Protein AF-A0A7C3Z0Q6-F1 (afdb_monomer)

Foldseek 3Di:
DVVVLVVLQVVLVVLVVVLVVCVVVVHDCQLSVLVSLLSVLVSQLVNLVVVLVVCPPVSCDPVDCSVVSNVVSVCSCPPPAHSVRSVVSNVVVVVVVVVVD

Structure (mmCIF, N/CA/C/O backbone):
data_AF-A0A7C3Z0Q6-F1
#
_entry.id   AF-A0A7C3Z0Q6-F1
#
loop_
_atom_site.group_PDB
_atom_site.id
_atom_site.type_symbol
_atom_site.label_atom_id
_atom_site.label_alt_id
_atom_site.label_comp_id
_atom_site.label_asym_id
_atom_site.label_entity_id
_atom_site.label_seq_id
_atom_site.pdbx_PDB_ins_code
_atom_site.Cartn_x
_atom_site.Cartn_y
_atom_site.Cartn_z
_atom_site.occupancy
_atom_site.B_iso_or_equiv
_atom_site.auth_seq_id
_atom_site.auth_comp_id
_atom_site.auth_asym_id
_atom_site.auth_atom_id
_atom_site.pdbx_PDB_model_num
ATOM 1 N N . LEU A 1 1 ? 11.666 -9.328 -8.211 1.00 87.94 1 LEU A N 1
ATOM 2 C CA . LEU A 1 1 ? 10.857 -8.083 -8.138 1.00 87.94 1 LEU A CA 1
ATOM 3 C C . LEU A 1 1 ? 9.365 -8.354 -8.356 1.00 87.94 1 LEU A C 1
ATOM 5 O O . LEU A 1 1 ? 8.583 -8.012 -7.478 1.00 87.94 1 LEU A O 1
ATOM 9 N N . LEU A 1 2 ? 8.980 -9.029 -9.449 1.00 96.50 2 LEU A N 1
ATOM 10 C CA . LEU A 1 2 ? 7.573 -9.322 -9.779 1.00 96.50 2 LEU A CA 1
ATOM 11 C C . LEU A 1 2 ? 6.818 -10.129 -8.712 1.00 96.50 2 LEU A C 1
ATOM 13 O O . LEU A 1 2 ? 5.747 -9.704 -8.298 1.00 96.50 2 LEU A O 1
ATOM 17 N N . ALA A 1 3 ? 7.385 -11.238 -8.219 1.00 98.12 3 ALA A N 1
ATOM 18 C CA . ALA A 1 3 ? 6.732 -12.060 -7.193 1.00 98.12 3 ALA A CA 1
ATOM 19 C C . ALA A 1 3 ? 6.389 -11.245 -5.933 1.00 98.12 3 ALA A C 1
ATOM 21 O O . ALA A 1 3 ? 5.247 -11.237 -5.493 1.00 98.12 3 ALA A O 1
ATOM 22 N N . ALA A 1 4 ? 7.349 -10.473 -5.413 1.00 96.19 4 ALA A N 1
ATOM 23 C CA . ALA A 1 4 ? 7.120 -9.610 -4.257 1.00 96.19 4 ALA A CA 1
ATOM 24 C C . ALA A 1 4 ? 6.044 -8.545 -4.531 1.00 96.19 4 ALA A C 1
ATOM 26 O O . ALA A 1 4 ? 5.165 -8.348 -3.701 1.00 96.19 4 ALA A O 1
ATOM 27 N N . ALA A 1 5 ? 6.084 -7.884 -5.695 1.00 97.94 5 ALA A N 1
ATOM 28 C CA . ALA A 1 5 ? 5.087 -6.876 -6.059 1.00 97.94 5 ALA A CA 1
ATOM 29 C C . ALA A 1 5 ? 3.670 -7.467 -6.162 1.00 97.94 5 ALA A C 1
ATOM 31 O O . ALA A 1 5 ? 2.712 -6.861 -5.679 1.00 97.94 5 ALA A O 1
ATOM 32 N N . ALA A 1 6 ? 3.538 -8.663 -6.742 1.00 98.50 6 ALA A N 1
ATOM 33 C CA . ALA A 1 6 ? 2.269 -9.376 -6.825 1.00 98.50 6 ALA A CA 1
ATOM 34 C C . ALA A 1 6 ? 1.744 -9.758 -5.432 1.00 98.50 6 ALA A C 1
ATOM 36 O O . ALA A 1 6 ? 0.587 -9.475 -5.124 1.00 98.50 6 ALA A O 1
ATOM 37 N N . THR A 1 7 ? 2.598 -10.323 -4.573 1.00 98.69 7 THR A N 1
ATOM 38 C CA . THR A 1 7 ? 2.233 -10.708 -3.202 1.00 98.69 7 THR A CA 1
ATOM 39 C C . THR A 1 7 ? 1.792 -9.506 -2.371 1.00 98.69 7 THR A C 1
ATOM 41 O O . THR A 1 7 ? 0.736 -9.546 -1.744 1.00 98.69 7 THR A O 1
ATOM 44 N N . GLU A 1 8 ? 2.551 -8.409 -2.395 1.00 98.38 8 GLU A N 1
ATOM 45 C CA . GLU A 1 8 ? 2.209 -7.196 -1.645 1.00 98.38 8 GLU A CA 1
ATOM 46 C C . GLU A 1 8 ? 0.903 -6.565 -2.143 1.00 98.38 8 GLU A C 1
ATOM 48 O O . GLU A 1 8 ? 0.056 -6.173 -1.341 1.00 98.38 8 GLU A O 1
ATOM 53 N N . THR A 1 9 ? 0.700 -6.518 -3.464 1.00 98.56 9 THR A N 1
ATOM 54 C CA . THR A 1 9 ? -0.541 -6.002 -4.061 1.00 98.56 9 THR A CA 1
ATOM 55 C C . THR A 1 9 ? -1.745 -6.860 -3.672 1.00 98.56 9 THR A C 1
ATOM 57 O O . THR A 1 9 ? -2.810 -6.324 -3.364 1.00 98.56 9 THR A O 1
ATOM 60 N N . ALA A 1 10 ? -1.593 -8.188 -3.672 1.00 98.75 10 ALA A N 1
ATOM 61 C CA . ALA A 1 10 ? -2.649 -9.107 -3.263 1.00 98.75 10 ALA A CA 1
ATOM 62 C C . ALA A 1 10 ? -3.005 -8.926 -1.780 1.00 98.75 10 ALA A C 1
ATOM 64 O O . ALA A 1 10 ? -4.186 -8.810 -1.458 1.00 98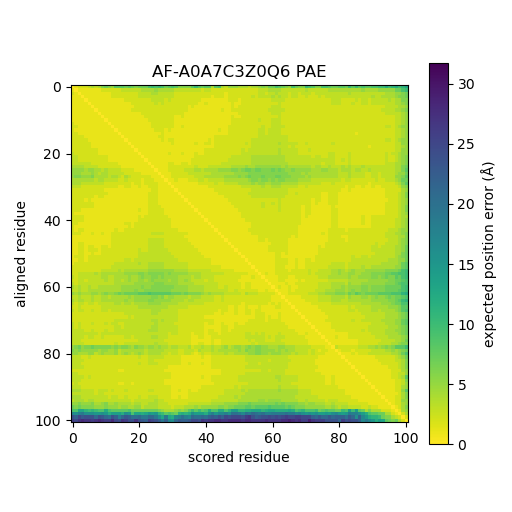.75 10 ALA A O 1
ATOM 65 N N . ALA A 1 11 ? -2.002 -8.810 -0.903 1.00 98.81 11 ALA A N 1
ATOM 66 C CA . ALA A 1 11 ? -2.209 -8.544 0.518 1.00 98.81 11 ALA A CA 1
ATOM 67 C C . ALA A 1 11 ? -2.926 -7.204 0.754 1.00 98.81 11 ALA A C 1
ATOM 69 O O . ALA A 1 11 ? -3.898 -7.147 1.504 1.00 98.81 11 ALA A O 1
ATOM 70 N N . ALA A 1 12 ? -2.510 -6.135 0.063 1.00 98.69 12 ALA A N 1
ATOM 71 C CA . ALA A 1 12 ? -3.144 -4.824 0.200 1.00 98.69 12 ALA A CA 1
ATOM 72 C C . ALA A 1 12 ? -4.603 -4.860 -0.267 1.00 98.69 12 ALA A C 1
ATOM 74 O O . ALA A 1 12 ? -5.486 -4.329 0.399 1.00 98.69 12 ALA A O 1
ATOM 75 N N . ARG A 1 13 ? -4.876 -5.542 -1.386 1.00 98.75 13 ARG A N 1
ATOM 76 C CA . ARG A 1 13 ? -6.234 -5.709 -1.912 1.00 98.75 13 ARG A CA 1
ATOM 77 C C . ARG A 1 13 ? -7.123 -6.536 -0.987 1.00 98.75 13 ARG A C 1
ATOM 79 O O . ARG A 1 13 ? -8.302 -6.217 -0.874 1.00 98.75 13 ARG A O 1
ATOM 86 N N . ALA A 1 14 ? -6.584 -7.582 -0.362 1.00 98.81 14 ALA A N 1
ATOM 87 C CA . ALA A 1 14 ? -7.320 -8.387 0.607 1.00 98.81 14 ALA A CA 1
ATOM 88 C C . ALA A 1 14 ? -7.745 -7.533 1.809 1.00 98.81 14 ALA A C 1
ATOM 90 O O . ALA A 1 14 ? -8.936 -7.464 2.100 1.00 98.81 14 ALA A O 1
ATOM 91 N N . LEU A 1 15 ? -6.801 -6.793 2.402 1.00 98.81 15 LEU A N 1
ATOM 92 C CA . LEU A 1 15 ? -7.070 -5.898 3.528 1.00 98.81 15 LEU A CA 1
ATOM 93 C C . LEU A 1 15 ? -8.092 -4.805 3.167 1.00 98.81 15 LEU A C 1
ATOM 95 O O . LEU A 1 15 ? -9.032 -4.568 3.917 1.00 98.81 15 LEU A O 1
ATOM 99 N N . ILE A 1 16 ? -7.956 -4.172 1.994 1.00 98.62 16 ILE A N 1
ATOM 100 C CA . ILE A 1 16 ? -8.928 -3.175 1.508 1.00 98.62 16 ILE A CA 1
ATOM 101 C C . ILE A 1 16 ? -10.335 -3.774 1.435 1.00 98.62 16 ILE A C 1
ATOM 103 O O . ILE A 1 16 ? -11.281 -3.150 1.902 1.00 98.62 16 ILE A O 1
ATOM 107 N N . ARG A 1 17 ? -10.486 -4.964 0.841 1.00 98.69 17 ARG A N 1
ATOM 108 C CA . ARG A 1 17 ? -11.799 -5.600 0.651 1.00 98.69 17 ARG A CA 1
ATOM 109 C C . ARG A 1 17 ? -12.443 -6.009 1.968 1.00 98.69 17 ARG A C 1
ATOM 111 O O . ARG A 1 17 ? -13.638 -5.801 2.131 1.00 98.69 17 ARG A O 1
ATOM 118 N N . GLU A 1 18 ? -11.660 -6.572 2.882 1.00 98.62 18 GLU A N 1
ATOM 119 C CA . GLU A 1 18 ? -12.128 -6.943 4.217 1.00 98.62 18 GLU A CA 1
ATOM 120 C C . GLU A 1 18 ? -12.664 -5.719 4.969 1.00 98.62 18 GLU A C 1
ATOM 122 O O . GLU A 1 18 ? -13.799 -5.719 5.441 1.00 98.62 18 GLU A O 1
ATOM 127 N N . VAL A 1 19 ? -11.872 -4.647 5.030 1.00 98.69 19 VAL A N 1
ATOM 128 C CA . VAL A 1 19 ? -12.247 -3.434 5.765 1.00 98.69 19 VAL A CA 1
ATOM 129 C C . VAL A 1 19 ? -13.392 -2.695 5.080 1.00 98.69 19 VAL A C 1
ATOM 131 O O . VAL A 1 19 ? -14.280 -2.203 5.767 1.00 98.69 19 VAL A O 1
ATOM 134 N N . ALA A 1 20 ? -13.423 -2.655 3.745 1.00 98.56 20 ALA A N 1
ATOM 135 C CA . ALA A 1 20 ? -14.546 -2.082 3.007 1.00 98.56 20 ALA A CA 1
ATOM 136 C C . ALA A 1 20 ? -15.860 -2.810 3.328 1.00 98.56 20 ALA A C 1
ATOM 138 O O . ALA A 1 20 ? -16.843 -2.153 3.647 1.00 98.56 20 ALA A O 1
ATOM 139 N N . ALA A 1 21 ? -15.862 -4.148 3.355 1.00 98.62 21 ALA A N 1
ATOM 140 C CA . ALA A 1 21 ? -17.055 -4.920 3.705 1.00 98.62 21 ALA A CA 1
ATOM 141 C C . ALA A 1 21 ? -17.555 -4.625 5.133 1.00 98.62 21 ALA A C 1
ATOM 143 O O . ALA A 1 21 ? -18.760 -4.534 5.363 1.00 98.62 21 ALA A O 1
ATOM 144 N N . ARG A 1 22 ? -16.639 -4.432 6.091 1.00 98.38 22 ARG A N 1
ATOM 145 C CA . ARG A 1 22 ? -16.983 -4.031 7.465 1.00 98.38 22 ARG A CA 1
ATOM 146 C C . ARG A 1 22 ? -17.593 -2.628 7.511 1.00 98.38 22 ARG A C 1
ATOM 148 O O . ARG A 1 22 ? -18.644 -2.444 8.125 1.00 98.38 22 ARG A O 1
ATOM 155 N N . VAL A 1 23 ? -17.002 -1.667 6.798 1.00 98.31 23 VAL A N 1
ATOM 156 C CA . VAL A 1 23 ? -17.543 -0.301 6.669 1.00 98.31 23 VAL A CA 1
ATOM 157 C C . VAL A 1 23 ? -18.939 -0.316 6.041 1.00 98.31 23 VAL A C 1
ATOM 159 O O . VAL A 1 23 ? -19.848 0.312 6.579 1.00 98.31 23 VAL A O 1
ATOM 162 N N . ASP A 1 24 ? -19.136 -1.079 4.965 1.00 98.38 24 ASP A N 1
ATOM 163 C CA . ASP A 1 24 ? -20.430 -1.207 4.282 1.00 98.38 24 ASP A CA 1
ATOM 164 C C . ASP A 1 24 ? -21.504 -1.849 5.179 1.00 98.38 24 ASP A C 1
ATOM 166 O O . ASP A 1 24 ? -22.692 -1.567 5.029 1.00 98.38 24 ASP A O 1
ATOM 170 N N . SER A 1 25 ? -21.099 -2.670 6.155 1.00 98.31 25 SER A N 1
ATOM 171 C CA . SER A 1 25 ? -21.998 -3.239 7.171 1.00 98.31 25 SER A CA 1
ATOM 172 C C . SER A 1 25 ? -22.368 -2.263 8.302 1.00 98.31 25 SER A C 1
ATOM 174 O O . SER A 1 25 ? -23.149 -2.608 9.188 1.00 98.31 25 SER A O 1
ATOM 176 N N . GLY A 1 26 ? -21.826 -1.040 8.281 1.00 97.56 26 GLY A N 1
ATOM 177 C CA . GLY A 1 26 ? -22.063 -0.004 9.288 1.00 97.56 26 GLY A CA 1
ATOM 178 C C . GLY A 1 26 ? -21.140 -0.082 10.508 1.00 97.56 26 GLY A C 1
ATOM 179 O O . GLY A 1 26 ? -21.345 0.645 11.484 1.00 97.56 26 GLY A O 1
ATOM 180 N N . GLU A 1 27 ? -20.118 -0.940 10.478 1.00 97.56 27 GLU A N 1
ATOM 181 C CA . GLU A 1 27 ? -19.142 -1.050 11.557 1.00 97.56 27 GLU A CA 1
ATOM 182 C C . GLU A 1 27 ? -18.234 0.194 11.622 1.00 97.56 27 GLU A C 1
ATOM 184 O O . GLU A 1 27 ? -17.820 0.770 10.612 1.00 97.56 27 GLU A O 1
ATOM 189 N N . ARG A 1 28 ? -17.883 0.625 12.839 1.00 95.19 28 ARG A N 1
ATOM 190 C CA . ARG A 1 28 ? -16.935 1.727 13.050 1.00 95.19 28 ARG A CA 1
ATOM 191 C C . ARG A 1 28 ? -15.492 1.242 12.884 1.00 95.19 28 ARG A C 1
ATOM 193 O O . ARG A 1 28 ? -14.858 0.851 13.856 1.00 95.19 28 ARG A O 1
ATOM 200 N N . CYS A 1 29 ? -14.947 1.361 11.678 1.00 96.94 29 CYS A N 1
ATOM 201 C CA . CYS A 1 29 ? -13.610 0.855 11.332 1.00 96.94 29 CYS A CA 1
ATOM 202 C C . CYS A 1 29 ? -12.505 1.930 11.305 1.00 96.94 29 CYS A C 1
ATOM 204 O O . CYS A 1 29 ? -11.699 1.979 10.374 1.00 96.94 29 CYS A O 1
ATOM 206 N N . ALA A 1 30 ? -12.459 2.845 12.280 1.00 95.50 30 ALA A N 1
ATOM 207 C CA . ALA A 1 30 ? -11.487 3.950 12.264 1.00 95.50 30 ALA A CA 1
ATOM 208 C C . ALA A 1 30 ? -10.025 3.460 12.306 1.00 95.50 30 ALA A C 1
ATOM 210 O O . ALA A 1 30 ? -9.174 3.960 11.576 1.00 95.50 30 ALA A O 1
ATOM 211 N N . LYS A 1 31 ? -9.735 2.448 13.132 1.00 97.62 31 LYS A N 1
ATOM 212 C CA . LYS A 1 31 ? -8.402 1.839 13.228 1.00 97.62 31 LYS A CA 1
ATOM 213 C C . LYS A 1 31 ? -8.027 1.139 11.922 1.00 97.62 31 LYS A C 1
ATOM 215 O O . LYS A 1 31 ? -6.927 1.320 11.405 1.00 97.62 31 LYS A O 1
ATOM 220 N N . GLU A 1 32 ? -8.944 0.351 11.377 1.00 98.56 32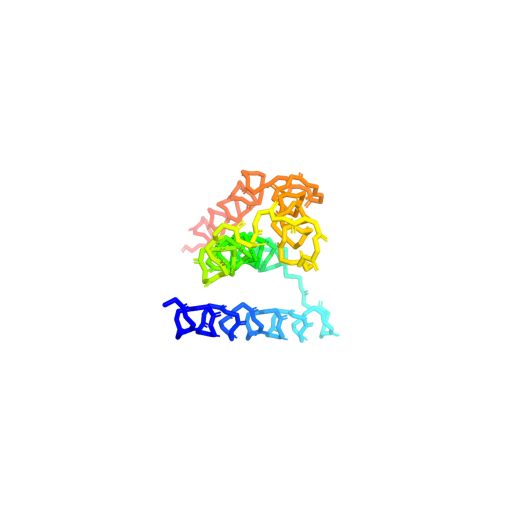 GLU A N 1
ATOM 221 C CA . GLU A 1 32 ? -8.690 -0.515 10.232 1.00 98.56 32 GLU A CA 1
ATOM 222 C C . GLU A 1 32 ? -8.607 0.254 8.918 1.00 98.56 32 GLU A C 1
ATOM 224 O O . GLU A 1 32 ? -7.757 -0.051 8.084 1.00 98.56 32 GLU A O 1
ATOM 229 N N . THR A 1 33 ? -9.403 1.309 8.749 1.00 98.31 33 THR A N 1
ATOM 230 C CA . THR A 1 33 ? -9.269 2.224 7.603 1.00 98.31 33 THR A CA 1
ATOM 231 C C . THR A 1 33 ? -7.919 2.950 7.620 1.00 98.31 33 THR A C 1
ATOM 233 O O . THR A 1 33 ? -7.264 3.045 6.578 1.00 98.31 33 THR A O 1
ATOM 236 N N . SER A 1 34 ? -7.423 3.357 8.796 1.00 98.44 34 SER A N 1
ATOM 237 C CA . SER A 1 34 ? -6.057 3.877 8.946 1.00 98.44 34 SER A CA 1
ATOM 238 C C . SER A 1 34 ? -4.983 2.837 8.608 1.00 98.44 34 SER A C 1
ATOM 240 O O . SER A 1 34 ? -4.012 3.164 7.917 1.00 98.44 34 SER A O 1
ATOM 242 N N . MET A 1 35 ? -5.155 1.577 9.030 1.00 98.69 35 MET A N 1
ATOM 243 C CA . MET A 1 35 ? -4.251 0.474 8.663 1.00 98.69 35 MET A CA 1
ATOM 244 C C . MET A 1 35 ? -4.230 0.237 7.149 1.00 98.69 35 MET A C 1
ATOM 246 O O . MET A 1 35 ? -3.149 0.120 6.569 1.00 98.69 35 MET A O 1
ATOM 250 N N . VAL A 1 36 ? -5.398 0.232 6.500 1.00 98.62 36 VAL A N 1
ATOM 251 C CA . VAL A 1 36 ? -5.535 0.114 5.041 1.00 98.62 36 VAL A CA 1
ATOM 252 C C . VAL A 1 36 ? -4.766 1.224 4.336 1.00 98.62 36 VAL A C 1
ATOM 254 O O . VAL A 1 36 ? -3.921 0.933 3.489 1.00 98.62 36 VAL A O 1
ATOM 257 N N . LYS A 1 37 ? -5.019 2.492 4.689 1.00 98.44 37 LYS A N 1
ATOM 258 C CA . LYS A 1 37 ? -4.386 3.639 4.025 1.00 98.44 37 LYS A CA 1
ATOM 259 C C . LYS A 1 37 ? -2.869 3.615 4.191 1.00 98.44 37 LYS A C 1
ATOM 261 O O . LYS A 1 37 ? -2.135 3.836 3.222 1.00 98.44 37 LYS A O 1
ATOM 266 N N . LEU A 1 38 ? -2.389 3.322 5.400 1.00 98.62 38 LEU A N 1
ATOM 267 C CA . LEU A 1 38 ? -0.963 3.189 5.688 1.00 98.62 38 LEU A CA 1
ATOM 268 C C . LEU A 1 38 ? -0.335 2.065 4.854 1.00 98.62 38 LEU A C 1
ATOM 270 O O . LEU A 1 38 ? 0.637 2.297 4.139 1.00 98.62 38 LEU A O 1
ATOM 274 N N . PHE A 1 39 ? -0.896 0.857 4.911 1.00 98.75 39 PHE A N 1
ATOM 275 C CA . PHE A 1 39 ? -0.312 -0.305 4.250 1.00 98.75 39 PHE A CA 1
ATOM 276 C C . PHE A 1 39 ? -0.352 -0.188 2.724 1.00 98.75 39 PHE A C 1
ATOM 278 O O . PHE A 1 39 ? 0.669 -0.381 2.063 1.00 98.75 39 PHE A O 1
ATOM 285 N N . ALA A 1 40 ? -1.503 0.178 2.157 1.00 98.62 40 ALA A N 1
ATOM 286 C CA . ALA A 1 40 ? -1.686 0.255 0.712 1.00 98.62 40 ALA A CA 1
ATOM 287 C C . ALA A 1 40 ? -0.810 1.342 0.068 1.00 98.62 40 ALA A C 1
ATOM 289 O O . ALA A 1 40 ? -0.229 1.101 -0.990 1.00 98.62 40 ALA A O 1
ATOM 290 N N . SER A 1 41 ? -0.656 2.507 0.710 1.00 98.50 41 SER A N 1
ATOM 291 C CA . SER A 1 41 ? 0.205 3.585 0.194 1.00 98.50 41 SER A CA 1
ATOM 292 C C . SER A 1 41 ? 1.692 3.209 0.210 1.00 98.50 41 SER A C 1
ATOM 294 O O . SER A 1 41 ? 2.420 3.487 -0.745 1.00 98.50 41 SER A O 1
ATOM 296 N N . GLU A 1 42 ? 2.154 2.512 1.251 1.00 98.50 42 GLU A N 1
ATOM 297 C CA . GLU A 1 42 ? 3.529 2.005 1.320 1.00 98.50 42 GLU A CA 1
ATOM 298 C C . GLU A 1 42 ? 3.780 0.887 0.294 1.00 98.50 42 GLU A C 1
ATOM 300 O O . GLU A 1 42 ? 4.825 0.868 -0.362 1.00 98.50 42 GLU A O 1
ATOM 305 N N . VAL A 1 43 ? 2.813 -0.021 0.106 1.00 98.62 43 VAL A N 1
ATOM 306 C CA . VAL A 1 43 ? 2.864 -1.049 -0.947 1.00 98.62 43 VAL A CA 1
ATOM 307 C C . VAL A 1 43 ? 2.925 -0.405 -2.330 1.00 98.62 43 VAL A C 1
ATOM 309 O O . VAL A 1 43 ? 3.786 -0.778 -3.124 1.00 98.62 43 VAL A O 1
ATOM 312 N N . MET A 1 44 ? 2.079 0.590 -2.614 1.00 98.12 44 MET A N 1
ATOM 313 C CA . MET A 1 44 ? 2.091 1.309 -3.892 1.00 98.12 44 MET A CA 1
ATOM 314 C C . MET A 1 44 ? 3.466 1.925 -4.171 1.00 98.12 44 MET A C 1
ATOM 316 O O . MET A 1 44 ? 3.993 1.762 -5.270 1.00 98.12 44 MET A O 1
ATOM 320 N N . GLY A 1 45 ? 4.080 2.565 -3.169 1.00 98.12 45 GLY A N 1
ATOM 321 C CA . GLY A 1 45 ? 5.433 3.111 -3.280 1.00 98.12 45 GLY A CA 1
ATOM 322 C C . GLY A 1 45 ? 6.475 2.051 -3.641 1.00 98.12 45 GLY A C 1
ATOM 323 O O . GLY A 1 45 ? 7.230 2.238 -4.593 1.00 98.12 45 GLY A O 1
ATOM 324 N N . ARG A 1 46 ? 6.490 0.915 -2.930 1.00 98.25 46 ARG A N 1
ATOM 325 C CA . ARG A 1 46 ? 7.441 -0.179 -3.202 1.00 98.25 46 ARG A CA 1
ATOM 326 C C . ARG A 1 46 ? 7.204 -0.845 -4.553 1.00 98.25 46 ARG A C 1
ATOM 328 O O . ARG A 1 46 ? 8.163 -1.223 -5.217 1.00 98.25 46 ARG A O 1
ATOM 335 N N . VAL A 1 47 ? 5.951 -1.016 -4.970 1.00 98.38 47 VAL A N 1
ATOM 336 C CA . VAL A 1 47 ? 5.615 -1.617 -6.269 1.00 98.38 47 VAL A CA 1
ATOM 337 C C . VAL A 1 47 ? 6.0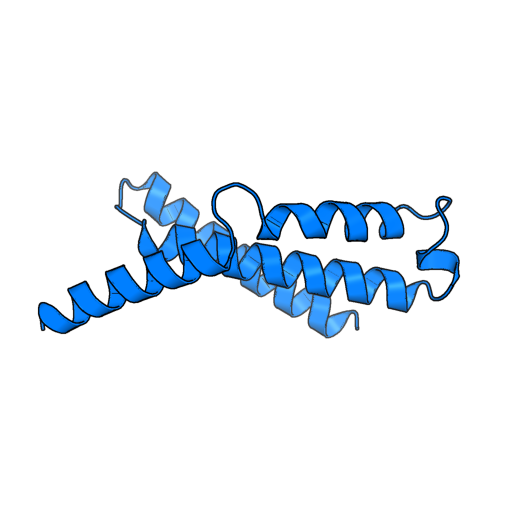26 -0.695 -7.415 1.00 98.38 47 VAL A C 1
ATOM 339 O O . VAL A 1 47 ? 6.636 -1.172 -8.370 1.00 98.38 47 VAL A O 1
ATOM 342 N N . ALA A 1 48 ? 5.749 0.609 -7.313 1.00 98.12 48 ALA A N 1
ATOM 343 C CA . ALA A 1 48 ? 6.138 1.576 -8.334 1.00 98.12 48 ALA A CA 1
ATOM 344 C C . ALA A 1 48 ? 7.667 1.685 -8.468 1.00 98.12 48 ALA A C 1
ATOM 346 O O . ALA A 1 48 ? 8.186 1.678 -9.580 1.00 98.12 48 ALA A O 1
ATOM 347 N N . ASP A 1 49 ? 8.392 1.693 -7.348 1.00 97.75 49 ASP A N 1
ATOM 348 C CA . ASP A 1 49 ? 9.860 1.675 -7.318 1.00 97.75 49 ASP A CA 1
ATOM 349 C C . ASP A 1 49 ? 10.445 0.421 -7.994 1.00 97.75 49 ASP A C 1
ATOM 351 O O . ASP A 1 49 ? 11.250 0.509 -8.924 1.00 97.75 49 ASP A O 1
ATOM 355 N N . LYS A 1 50 ? 9.942 -0.766 -7.627 1.00 97.69 50 LYS A N 1
ATOM 356 C CA . LYS A 1 50 ? 10.323 -2.033 -8.272 1.00 97.69 50 LYS A CA 1
ATOM 357 C C . LYS A 1 50 ? 10.023 -2.023 -9.770 1.00 97.69 50 LYS A C 1
ATOM 359 O O . LYS A 1 50 ? 10.778 -2.615 -10.537 1.00 97.69 50 LYS A O 1
ATOM 364 N N . ALA A 1 51 ? 8.927 -1.391 -10.188 1.00 97.69 51 ALA A N 1
ATOM 365 C CA . ALA A 1 51 ? 8.568 -1.288 -11.594 1.00 97.69 51 ALA A CA 1
ATOM 366 C C . ALA A 1 51 ? 9.579 -0.426 -12.367 1.00 97.69 51 ALA A C 1
ATOM 368 O O . ALA A 1 51 ? 10.030 -0.860 -13.424 1.00 97.69 51 ALA A O 1
ATOM 369 N N . VAL A 1 52 ? 10.006 0.722 -11.824 1.00 98.06 52 VAL A N 1
ATOM 370 C CA . VAL A 1 52 ? 11.091 1.529 -12.418 1.00 98.06 52 VAL A CA 1
ATOM 371 C C . VAL A 1 52 ? 12.361 0.686 -12.555 1.00 98.06 52 VAL A C 1
ATOM 373 O O . VAL A 1 52 ? 12.940 0.614 -13.636 1.00 98.06 52 VAL A O 1
ATOM 376 N N . GLN A 1 53 ? 12.741 -0.041 -11.501 1.00 97.62 53 GLN A N 1
ATOM 377 C CA . GLN A 1 53 ? 13.937 -0.886 -11.505 1.00 97.62 53 GLN A CA 1
ATOM 378 C C . GLN A 1 53 ? 13.894 -2.011 -12.556 1.00 97.62 53 GLN A C 1
ATOM 380 O O . GLN A 1 53 ? 14.930 -2.328 -13.141 1.00 97.62 53 GLN A O 1
ATOM 385 N N . ILE A 1 54 ? 12.724 -2.610 -12.813 1.00 97.12 54 ILE A N 1
ATOM 386 C CA . ILE A 1 54 ? 12.542 -3.644 -13.851 1.00 97.12 54 ILE A CA 1
ATOM 387 C C . ILE A 1 54 ? 12.796 -3.077 -15.252 1.00 97.12 54 ILE A C 1
ATOM 389 O O . ILE A 1 54 ? 13.389 -3.759 -16.083 1.00 97.12 54 ILE A O 1
ATOM 393 N N . TYR A 1 55 ? 12.375 -1.837 -15.508 1.00 97.25 55 TYR A N 1
ATOM 394 C CA . TYR A 1 55 ? 12.606 -1.157 -16.786 1.00 97.25 55 TYR A CA 1
ATOM 395 C C . TYR A 1 55 ? 14.032 -0.585 -16.913 1.00 97.25 55 TYR A C 1
ATOM 397 O O . TYR A 1 55 ? 14.402 -0.079 -17.973 1.00 97.25 55 TYR A O 1
ATOM 405 N N . GLY A 1 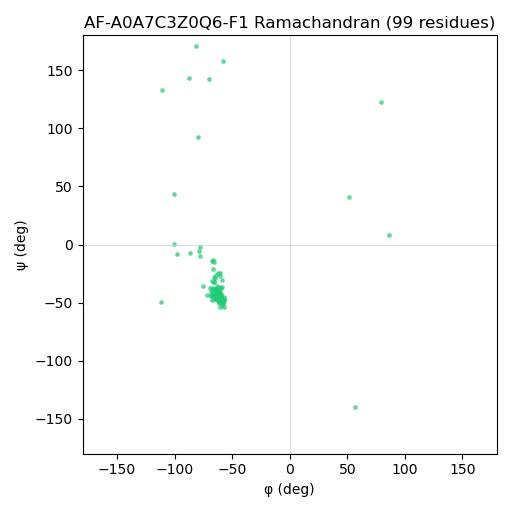56 ? 14.851 -0.644 -15.857 1.00 97.19 56 GLY A N 1
ATOM 406 C CA . GLY A 1 56 ? 16.193 -0.062 -15.847 1.00 97.19 56 GLY A CA 1
ATOM 407 C C . GLY A 1 56 ? 16.167 1.436 -16.167 1.00 97.19 56 GLY A C 1
ATOM 408 O O . GLY A 1 56 ? 15.264 2.154 -15.742 1.00 97.19 56 GLY A O 1
ATOM 409 N N . GLY A 1 57 ? 17.129 1.919 -16.960 1.00 97.06 57 GLY A N 1
ATOM 410 C CA . GLY A 1 57 ? 17.189 3.333 -17.358 1.00 97.06 57 GLY A CA 1
ATOM 411 C C . GLY A 1 57 ? 15.939 3.818 -18.105 1.00 97.06 57 GLY A C 1
ATOM 412 O O . GLY A 1 57 ? 15.535 4.967 -17.947 1.00 97.06 57 GLY A O 1
ATOM 413 N N . MET A 1 58 ? 15.266 2.926 -18.843 1.00 97.81 58 MET A N 1
ATOM 414 C CA . MET A 1 58 ? 14.018 3.247 -19.543 1.00 97.81 58 MET A CA 1
ATOM 415 C C . MET A 1 58 ? 12.882 3.572 -18.575 1.00 97.81 58 MET A C 1
ATOM 417 O O . MET A 1 58 ? 12.018 4.380 -18.899 1.00 97.81 58 MET A O 1
ATOM 421 N N . GLY A 1 59 ? 12.914 3.014 -17.362 1.00 97.06 59 GLY A N 1
ATOM 422 C CA . GLY A 1 59 ? 11.914 3.280 -16.331 1.00 97.06 59 GLY A CA 1
ATOM 423 C C . GLY A 1 59 ? 11.947 4.710 -15.794 1.00 97.06 59 GLY A C 1
ATOM 424 O O . GLY A 1 59 ? 11.004 5.130 -15.130 1.00 97.06 59 GLY A O 1
ATOM 425 N N . TYR A 1 60 ? 13.013 5.456 -16.086 1.00 96.12 60 TYR A N 1
ATOM 426 C CA . TYR A 1 60 ? 13.164 6.864 -15.728 1.00 96.12 60 TYR A CA 1
ATOM 427 C C . TYR A 1 60 ? 12.805 7.816 -16.882 1.00 96.12 60 TYR A C 1
ATOM 429 O O . TYR A 1 60 ? 12.743 9.031 -16.693 1.00 96.12 60 TYR A O 1
ATOM 437 N N . MET A 1 61 ? 12.579 7.282 -18.088 1.00 97.56 61 MET A N 1
ATOM 438 C CA . MET A 1 61 ? 12.227 8.064 -19.272 1.00 97.56 61 MET A CA 1
ATOM 439 C C . MET A 1 61 ? 10.714 8.273 -19.358 1.00 97.56 61 MET A C 1
ATOM 441 O O . MET A 1 61 ? 9.931 7.366 -19.077 1.00 97.56 61 MET A O 1
ATOM 445 N N . LYS A 1 62 ? 10.297 9.458 -19.817 1.00 96.75 62 LYS A N 1
ATOM 446 C CA . LYS A 1 62 ? 8.876 9.822 -19.974 1.00 96.75 62 LYS A CA 1
ATOM 447 C C . LYS A 1 62 ? 8.139 9.010 -21.042 1.00 96.75 62 LYS A C 1
ATOM 449 O O . LYS A 1 62 ? 6.912 9.014 -21.055 1.00 96.75 62 LYS A O 1
ATOM 454 N N . ASP A 1 63 ? 8.869 8.305 -21.905 1.00 96.69 63 ASP A N 1
ATOM 455 C CA . ASP A 1 63 ? 8.303 7.398 -22.908 1.00 96.69 63 ASP A CA 1
ATOM 456 C C . ASP A 1 63 ? 7.620 6.175 -22.275 1.00 96.69 63 ASP A C 1
ATOM 458 O O . ASP A 1 63 ? 6.760 5.552 -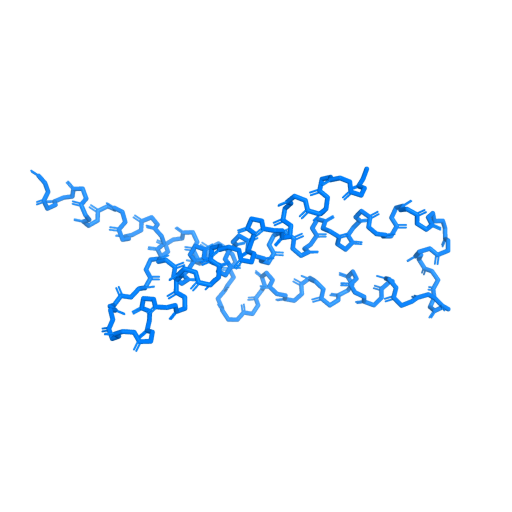22.897 1.00 96.69 63 ASP A O 1
ATOM 462 N N . PHE A 1 64 ? 7.962 5.843 -21.023 1.00 96.00 64 PHE A N 1
ATOM 463 C CA . PHE A 1 64 ? 7.365 4.734 -20.285 1.00 96.00 64 PHE A CA 1
ATOM 464 C C . PHE A 1 64 ? 6.494 5.248 -19.136 1.00 96.00 64 PHE A C 1
ATOM 466 O O . PHE A 1 64 ? 6.938 6.060 -18.327 1.00 96.00 64 PHE A O 1
ATOM 473 N N . PRO A 1 65 ? 5.263 4.731 -18.967 1.00 95.50 65 PRO A N 1
ATOM 474 C CA . PRO A 1 65 ? 4.324 5.245 -17.965 1.00 95.50 65 PRO A CA 1
ATOM 475 C C . PRO A 1 65 ? 4.770 5.009 -16.513 1.00 95.50 65 PRO A C 1
ATOM 477 O O . PRO A 1 65 ? 4.200 5.588 -15.588 1.00 95.50 65 PRO A O 1
ATOM 480 N N . VAL A 1 66 ? 5.772 4.153 -16.298 1.00 97.31 66 VAL A N 1
ATOM 481 C CA . VAL A 1 66 ? 6.231 3.740 -14.970 1.00 97.31 66 VAL A CA 1
ATOM 482 C C . VAL A 1 66 ? 6.846 4.884 -14.159 1.00 97.31 66 VAL A C 1
ATOM 484 O O . VAL A 1 66 ? 6.638 4.934 -12.947 1.00 97.31 66 VAL A O 1
ATOM 487 N N . GLU A 1 67 ? 7.493 5.856 -14.811 1.00 97.75 67 GLU A N 1
ATOM 488 C CA . GLU A 1 67 ? 8.012 7.054 -14.135 1.00 97.75 67 GLU A CA 1
ATOM 489 C C . GLU A 1 67 ? 6.878 7.868 -13.495 1.00 97.75 67 GLU A C 1
ATOM 491 O O . GLU A 1 67 ? 6.977 8.329 -12.354 1.00 97.75 67 GLU A O 1
ATOM 496 N N . ARG A 1 68 ? 5.739 7.964 -14.197 1.00 97.94 68 ARG A N 1
ATOM 497 C CA . ARG A 1 68 ? 4.561 8.673 -13.701 1.00 97.94 68 ARG A CA 1
ATOM 498 C C . ARG A 1 68 ? 3.969 7.954 -12.502 1.00 97.94 68 ARG A C 1
ATOM 500 O O . ARG A 1 68 ? 3.690 8.602 -11.501 1.00 97.94 68 ARG A O 1
ATOM 507 N N . PHE A 1 69 ? 3.846 6.628 -12.562 1.00 97.62 69 PHE A N 1
ATOM 508 C CA . PHE A 1 69 ? 3.359 5.841 -11.426 1.00 97.62 69 PHE A CA 1
ATOM 509 C C . PHE A 1 69 ? 4.241 6.006 -10.187 1.00 97.62 69 PHE A C 1
ATOM 511 O O . PHE A 1 69 ? 3.720 6.089 -9.077 1.00 97.62 69 PHE A O 1
ATOM 518 N N . TYR A 1 70 ? 5.560 6.100 -10.363 1.00 97.88 70 TYR A N 1
ATOM 519 C CA . TYR A 1 70 ? 6.487 6.370 -9.266 1.00 97.88 70 TYR A CA 1
ATOM 520 C C . TYR A 1 70 ? 6.239 7.738 -8.615 1.00 97.88 70 TYR A C 1
ATOM 522 O O . TYR A 1 70 ? 6.143 7.832 -7.388 1.00 97.88 70 TYR A O 1
ATOM 530 N N . ARG A 1 71 ? 6.062 8.793 -9.423 1.00 97.75 71 ARG A N 1
ATOM 531 C CA . ARG A 1 71 ? 5.718 10.135 -8.920 1.00 97.75 71 ARG A CA 1
ATOM 532 C C . ARG A 1 71 ? 4.363 10.150 -8.216 1.00 97.75 71 ARG A C 1
ATOM 534 O O . ARG A 1 71 ? 4.265 10.645 -7.094 1.00 97.75 71 ARG A O 1
ATOM 541 N N . ASP A 1 72 ? 3.346 9.558 -8.833 1.00 97.69 72 ASP A N 1
ATOM 542 C CA . ASP A 1 72 ? 1.981 9.524 -8.301 1.00 97.69 72 ASP A CA 1
ATOM 543 C C . ASP A 1 72 ? 1.903 8.695 -7.009 1.00 97.69 72 ASP A C 1
ATOM 545 O O . ASP A 1 72 ? 1.173 9.036 -6.081 1.00 97.69 72 ASP A O 1
ATOM 549 N N . ALA A 1 73 ? 2.722 7.652 -6.860 1.00 97.56 73 ALA A N 1
ATOM 550 C CA . ALA A 1 73 ? 2.791 6.890 -5.616 1.00 97.56 73 ALA A CA 1
ATOM 551 C C . ALA A 1 73 ? 3.265 7.738 -4.423 1.00 97.56 73 ALA A C 1
ATOM 553 O O . ALA A 1 73 ? 2.951 7.420 -3.271 1.00 97.56 73 ALA A O 1
ATOM 554 N N . ARG A 1 74 ? 4.013 8.830 -4.646 1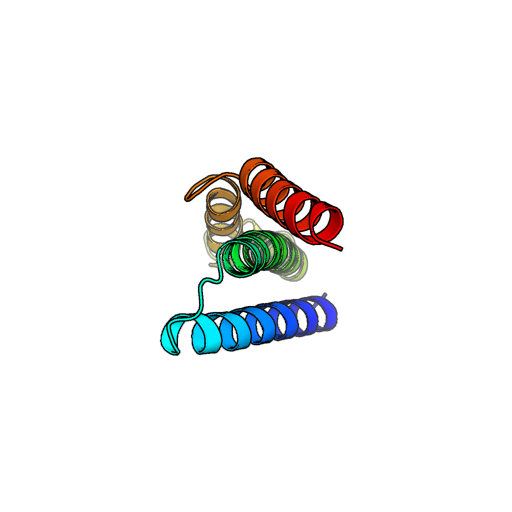.00 96.69 74 ARG A N 1
ATOM 555 C CA . ARG A 1 74 ? 4.554 9.645 -3.551 1.00 96.69 74 ARG A CA 1
ATOM 556 C C . ARG A 1 74 ? 3.470 10.397 -2.788 1.00 96.69 74 ARG A C 1
ATOM 558 O O . ARG A 1 74 ? 3.527 10.393 -1.555 1.00 96.69 74 ARG A O 1
ATOM 565 N N . ILE A 1 75 ? 2.501 10.998 -3.484 1.00 97.56 75 ILE A N 1
ATOM 566 C CA . ILE A 1 75 ? 1.477 11.841 -2.842 1.00 97.56 75 ILE A CA 1
ATOM 567 C C . ILE A 1 75 ? 0.586 11.033 -1.893 1.00 97.56 75 ILE A C 1
ATOM 569 O O . ILE A 1 75 ? 0.170 11.547 -0.855 1.00 97.56 75 ILE A O 1
ATOM 573 N N . THR A 1 76 ? 0.393 9.739 -2.171 1.00 97.06 76 THR A N 1
ATOM 574 C CA . THR A 1 76 ? -0.477 8.861 -1.370 1.00 97.06 76 THR A CA 1
ATOM 575 C C . THR A 1 76 ? -0.056 8.725 0.094 1.00 97.06 76 THR A C 1
ATOM 577 O O . THR A 1 76 ? -0.886 8.482 0.967 1.00 97.06 76 THR A O 1
ATOM 580 N N . ARG A 1 77 ? 1.228 8.941 0.395 1.00 98.12 77 ARG A N 1
ATOM 581 C CA . ARG A 1 77 ? 1.779 8.891 1.759 1.00 98.12 77 ARG A CA 1
ATOM 582 C C . ARG A 1 77 ? 1.659 10.223 2.510 1.00 98.12 77 ARG A C 1
ATOM 584 O O . ARG A 1 77 ? 1.954 10.269 3.700 1.00 98.12 77 ARG A O 1
ATOM 591 N N . ILE A 1 78 ? 1.236 11.287 1.825 1.00 98.00 78 ILE A N 1
ATOM 592 C CA . ILE A 1 78 ? 1.248 12.673 2.315 1.00 98.00 78 ILE A CA 1
ATOM 593 C C . ILE A 1 78 ? -0.177 13.197 2.526 1.00 98.00 78 ILE A C 1
ATOM 595 O O . ILE A 1 78 ? -0.471 13.733 3.590 1.00 98.00 78 ILE A O 1
ATOM 599 N N . TYR A 1 79 ? -1.056 13.046 1.535 1.00 95.00 79 TYR A N 1
ATOM 600 C CA . TYR A 1 79 ? -2.430 13.549 1.626 1.00 95.00 79 TYR A CA 1
ATOM 601 C C . TYR A 1 79 ? -3.364 12.601 2.404 1.00 95.00 79 TYR A C 1
ATOM 603 O O . TYR A 1 79 ? -2.965 11.483 2.747 1.00 95.00 79 TYR A O 1
ATOM 611 N N . GLU A 1 80 ? -4.590 13.053 2.698 1.00 94.19 80 GLU A N 1
ATOM 612 C CA . GLU A 1 80 ? -5.598 12.285 3.459 1.00 94.19 80 GLU A CA 1
ATOM 613 C C . GLU A 1 80 ? -5.040 11.745 4.794 1.00 94.19 80 GLU A C 1
ATOM 615 O O . GLU A 1 80 ? -5.237 10.594 5.190 1.00 94.19 80 GLU A O 1
ATOM 620 N N . GLY A 1 81 ? -4.255 12.600 5.460 1.00 96.12 81 GLY A N 1
ATOM 621 C CA . GLY A 1 81 ? -3.446 12.271 6.632 1.00 96.12 81 GLY A CA 1
ATOM 622 C C . GLY A 1 81 ? -2.143 11.563 6.257 1.00 96.12 81 GLY A C 1
ATOM 623 O O . GLY A 1 81 ? -2.154 10.485 5.659 1.00 96.12 81 GLY A O 1
ATOM 624 N N . THR A 1 82 ? -1.003 12.136 6.653 1.00 98.44 82 THR A N 1
ATOM 625 C CA . THR A 1 82 ? 0.313 11.520 6.416 1.00 98.44 82 THR A CA 1
ATOM 626 C C . THR A 1 82 ? 0.397 10.133 7.050 1.00 98.44 82 THR A C 1
ATOM 628 O O . THR A 1 82 ? -0.333 9.811 7.991 1.00 98.44 82 THR A O 1
ATOM 631 N N . ASN A 1 83 ? 1.309 9.293 6.568 1.00 98.38 83 ASN A N 1
ATOM 632 C CA . ASN A 1 83 ? 1.492 7.960 7.146 1.00 98.38 83 ASN A CA 1
ATOM 633 C C . ASN A 1 83 ? 1.890 8.008 8.631 1.00 98.38 83 ASN A C 1
ATOM 635 O O . ASN A 1 83 ? 1.547 7.108 9.393 1.00 98.38 83 ASN A O 1
ATOM 639 N N . GLU A 1 84 ? 2.546 9.074 9.079 1.00 98.50 84 GLU A N 1
ATOM 640 C CA . GLU A 1 84 ? 2.854 9.322 10.488 1.00 98.50 84 GLU A CA 1
ATOM 641 C C . GLU A 1 84 ? 1.577 9.578 11.296 1.00 98.50 84 GLU A C 1
ATOM 643 O O . GLU A 1 84 ? 1.394 8.965 12.346 1.00 98.50 84 GLU A O 1
ATOM 648 N N . ILE A 1 85 ? 0.646 10.383 10.773 1.00 98.44 85 ILE A N 1
ATOM 649 C CA . ILE A 1 85 ? -0.667 10.588 11.398 1.00 98.44 85 ILE A CA 1
ATOM 650 C C . ILE A 1 85 ? -1.465 9.279 11.448 1.00 98.44 85 ILE A C 1
ATOM 652 O O . ILE A 1 85 ? -2.038 8.959 12.487 1.00 98.44 85 ILE A O 1
ATOM 656 N N . GLN A 1 86 ? -1.454 8.471 10.382 1.00 98.69 86 GLN A N 1
ATOM 657 C CA . GLN A 1 86 ? -2.134 7.168 10.394 1.00 98.69 86 GLN A CA 1
ATOM 658 C C . GLN A 1 86 ? -1.575 6.237 11.480 1.00 98.69 86 GLN A C 1
ATOM 660 O O . GLN A 1 86 ? -2.344 5.587 12.186 1.00 98.69 86 GLN A O 1
ATOM 665 N N . ARG A 1 87 ? -0.248 6.209 11.677 1.00 98.56 87 ARG A N 1
ATOM 666 C CA . ARG A 1 87 ? 0.380 5.445 12.772 1.00 98.56 87 ARG A CA 1
ATOM 667 C C . ARG A 1 87 ? -0.079 5.931 14.146 1.00 98.56 87 ARG A C 1
ATOM 669 O O . ARG A 1 87 ? -0.351 5.096 15.004 1.00 98.56 87 ARG A O 1
ATOM 676 N N . LEU A 1 88 ? -0.205 7.245 14.348 1.00 98.38 88 LEU A N 1
ATOM 677 C CA . LEU A 1 88 ? -0.714 7.808 15.605 1.00 98.38 88 LEU A CA 1
ATOM 678 C C . LEU A 1 88 ? -2.173 7.414 15.864 1.00 98.38 88 LEU A C 1
ATOM 680 O O . LEU A 1 88 ? -2.506 7.056 16.992 1.00 98.38 88 LEU A O 1
ATOM 684 N N . ILE A 1 89 ? -3.030 7.424 14.837 1.00 97.94 89 ILE A N 1
ATOM 685 C CA . ILE A 1 89 ? -4.427 6.977 14.959 1.00 97.94 89 ILE A CA 1
ATOM 686 C C . ILE A 1 89 ? -4.474 5.500 15.357 1.00 97.94 89 ILE A C 1
ATOM 688 O O . ILE A 1 89 ? -5.149 5.153 16.325 1.00 97.94 89 ILE A O 1
ATOM 692 N N . ILE A 1 90 ? -3.722 4.643 14.660 1.00 98.31 90 ILE A N 1
ATOM 693 C CA . ILE A 1 90 ? -3.655 3.204 14.951 1.00 98.31 90 ILE A CA 1
ATOM 694 C C . ILE A 1 90 ? -3.188 2.968 16.391 1.00 98.31 90 ILE A C 1
ATOM 696 O O . ILE A 1 90 ? -3.858 2.265 17.144 1.00 98.31 90 ILE A O 1
ATOM 70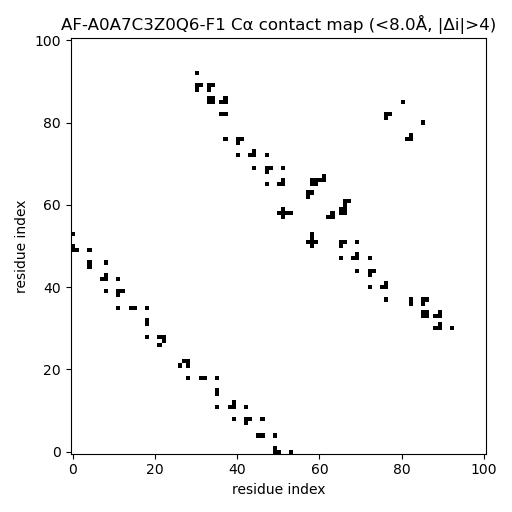0 N N . ALA A 1 91 ? -2.077 3.591 16.794 1.00 98.00 91 ALA A N 1
ATOM 701 C CA . ALA A 1 91 ? -1.539 3.461 18.145 1.00 98.00 91 ALA A CA 1
ATOM 702 C C . ALA A 1 91 ? -2.541 3.940 19.207 1.00 98.00 91 ALA A C 1
ATOM 704 O O . ALA A 1 91 ? -2.754 3.263 20.210 1.00 98.00 91 ALA A O 1
ATOM 705 N N . GLY A 1 92 ? -3.206 5.073 18.966 1.00 97.44 92 GLY A N 1
ATOM 706 C CA . GLY A 1 92 ? -4.217 5.615 19.870 1.00 97.44 92 GLY A CA 1
ATOM 707 C C . GLY A 1 92 ? -5.433 4.702 20.047 1.00 97.44 92 GLY A C 1
ATOM 708 O O . GLY A 1 92 ? -5.970 4.629 21.149 1.00 97.44 92 GLY A O 1
ATOM 709 N N . GLN A 1 93 ? -5.868 3.995 18.999 1.00 96.88 93 GLN A N 1
ATOM 710 C CA . GLN A 1 93 ? -6.964 3.021 19.100 1.00 96.88 93 GLN A CA 1
ATOM 711 C C . GLN A 1 93 ? -6.529 1.757 19.851 1.00 96.88 93 GLN A C 1
ATOM 713 O O . GLN A 1 93 ? -7.234 1.321 20.756 1.00 96.88 93 GLN A O 1
ATOM 718 N N . LEU A 1 94 ? -5.335 1.231 19.558 1.00 96.38 94 LEU A N 1
ATOM 719 C CA . LEU A 1 94 ? -4.792 0.058 20.255 1.00 96.38 94 LEU A CA 1
ATOM 720 C C . LEU A 1 94 ? -4.630 0.301 21.761 1.00 96.38 94 LEU A C 1
ATOM 722 O O . LEU A 1 94 ? -4.988 -0.554 22.561 1.00 96.38 94 LEU A O 1
ATOM 726 N N . LEU A 1 95 ? -4.140 1.476 22.166 1.00 96.44 95 LEU A N 1
ATOM 727 C CA . LEU A 1 95 ? -4.003 1.813 23.587 1.00 96.44 95 LEU A CA 1
ATOM 728 C C . LEU A 1 95 ? -5.356 1.876 24.307 1.00 96.44 95 LEU A C 1
ATOM 730 O O . LEU A 1 95 ? -5.453 1.432 25.448 1.00 96.44 95 LEU A O 1
ATOM 734 N N . LYS A 1 96 ? -6.401 2.391 23.644 1.00 94.00 96 LYS A N 1
ATOM 735 C CA . LYS A 1 96 ? -7.762 2.411 24.200 1.00 94.00 96 LYS A CA 1
ATOM 736 C C . LYS A 1 96 ? -8.302 0.999 24.394 1.00 94.00 96 LYS A C 1
ATOM 738 O O . LYS A 1 96 ? -8.828 0.709 25.462 1.00 94.00 96 LYS A O 1
ATOM 743 N N . GLU A 1 97 ? -8.130 0.131 23.401 1.00 92.56 97 GLU A N 1
ATOM 744 C CA . GLU A 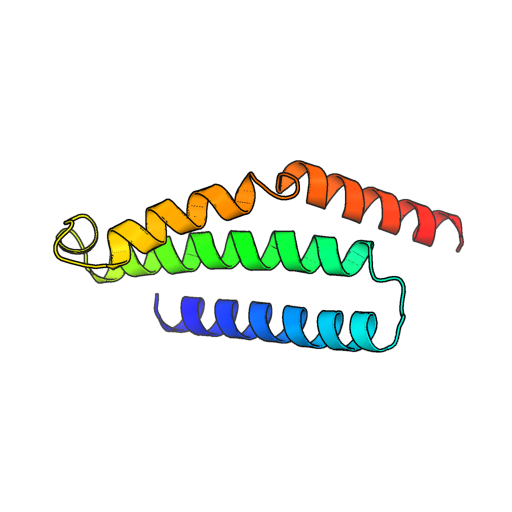1 97 ? -8.528 -1.282 23.469 1.00 92.56 97 GLU A CA 1
ATOM 745 C C . GLU A 1 97 ? -7.817 -2.013 24.614 1.00 92.56 97 GLU A C 1
ATOM 747 O O . GLU A 1 97 ? -8.474 -2.681 25.405 1.00 92.56 97 GLU A O 1
ATOM 752 N N . SER A 1 98 ? -6.502 -1.817 24.765 1.00 88.00 98 SER A N 1
ATOM 753 C CA . SER A 1 98 ? -5.725 -2.427 25.851 1.00 88.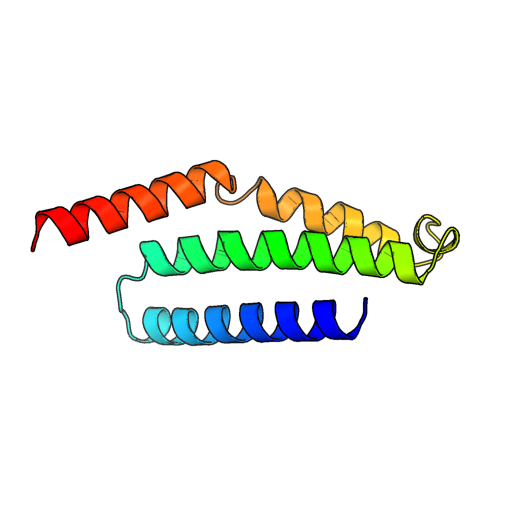00 98 SER A CA 1
ATOM 754 C C . SER A 1 98 ? -6.087 -1.895 27.238 1.00 88.00 98 SER A C 1
ATOM 756 O O . SER A 1 98 ? -5.970 -2.626 28.209 1.00 88.00 98 SER A O 1
ATOM 758 N N . SER A 1 99 ? -6.499 -0.628 27.353 1.00 81.00 99 SER A N 1
ATOM 759 C CA . SER A 1 99 ? -6.930 -0.039 28.632 1.00 81.00 99 SER A CA 1
ATOM 760 C C . SER A 1 99 ? -8.345 -0.446 29.062 1.00 81.00 99 SER A C 1
ATOM 762 O O . SER A 1 99 ? -8.759 -0.127 30.174 1.00 81.00 99 SER A O 1
ATOM 764 N N . LEU A 1 100 ? -9.095 -1.099 28.169 1.00 60.69 100 LEU A N 1
ATOM 765 C CA . LEU A 1 100 ? -10.447 -1.612 28.407 1.00 60.69 100 LEU A CA 1
ATOM 766 C C . LEU A 1 100 ? -10.465 -3.127 28.695 1.00 60.69 100 LEU A C 1
ATOM 768 O O . LEU A 1 100 ? -11.549 -3.679 28.885 1.00 60.69 100 LEU A O 1
ATOM 772 N N . ALA A 1 101 ? -9.296 -3.778 28.709 1.00 50.66 101 ALA A N 1
ATOM 773 C CA . ALA A 1 101 ? -9.087 -5.170 29.113 1.00 50.66 101 ALA A CA 1
ATOM 774 C C . ALA A 1 101 ? -8.579 -5.241 30.560 1.00 50.66 101 ALA A C 1
ATOM 776 O O . ALA A 1 101 ? -8.975 -6.199 31.261 1.00 50.66 101 ALA A O 1
#

Solvent-accessible surface area (backbone atoms only — not comparable to full-atom values): 5321 Å² total; per-residue (Å²): 107,66,68,60,41,52,52,48,52,50,52,38,51,50,50,44,52,54,49,47,54,41,44,76,72,68,46,88,49,69,46,53,51,30,51,37,53,42,50,40,27,53,43,44,38,54,39,25,50,46,48,20,60,73,48,44,78,54,15,72,32,87,92,34,71,44,37,55,47,38,58,59,27,55,52,54,43,52,50,98,58,29,47,67,53,29,50,51,51,36,52,56,47,52,53,52,56,60,74,72,110

Radius of gyration: 16.31 Å; Cα contacts (8 Å, |Δi|>4): 81; chains: 1; bounding box: 39×26×52 Å

Sequence (101 aa):
LLAAAATETAAARALIREVAARVDSGERCAKETSMVKLFASEVMGRVADKAVQIYGGMGYMKDFPVERFYRDARITRIYEGTNEIQRLIIAGQLLKESSLA

pLDDT: mean 96.49, std 6.32, range [50.66, 98.81]

Nearest PDB structures (foldseek):
  2vig-assembly1_D  TM=9.733E-01  e=4.582E-07  Homo sapiens
  2vig-assembly2_H  TM=9.723E-01  e=9.333E-07  Homo sapiens
  2dvl-assembly1_A  TM=9.896E-01  e=1.162E-06  Thermus thermophilus HB8
  4l1f-assembly1_A  TM=9.805E-01  e=5.092E-06  Acidaminococcus fermentans DSM 20731
  3nf4-assembly1_A-2  TM=9.816E-01  e=1.291E-05  Mycolicibacterium thermoresistibile

Secondary structure (DSSP, 8-state):
-HHHHHHHHHHHHHHHHHHHHHHHTT---HHHHHHHHHHHHHHHHHHHHHHHHHHGGGGGSTTSTHHHHHHHHHHTTTSSS-HHHHHHHHHHHHHHHHHT-

Mean predicted aligned error: 2.98 Å